Protein AF-A0A9E7KFV6-F1 (afdb_monomer)

InterPro domains:
  IPR004499 Proline-tRNA ligase, class IIa, archaeal-type [PTHR43382] (31-104)
  IPR045864 Class II Aminoacyl-tRNA synthetase/Biotinyl protein ligase (BPL) and lipoyl protein ligase (LPL) [G3DSA:3.30.930.10] (25-104)
  IPR045864 Class II Aminoacyl-tRNA synthetase/Biotinyl protein ligase (BPL) and lipoyl protein ligase (LPL) [SSF55681] (31-103)

pLDDT: mean 71.74, std 23.06, range [24.92, 93.31]

Secondary structure (DSSP, 8-state):
----TTTTSSSS----TTS----SSS---S----EEEEEPPGGGS-TT-SEEEEEEEEPTTS-EEEEEEEEEEETHHHHHTT-EEE-TTS-EEEPPEEEEE---

Solvent-accessible surface area (backbone atoms only — not comparable to full-atom values): 6644 Å² total; per-residue (Å²): 140,76,88,70,88,65,76,57,76,77,77,89,52,80,77,63,82,45,54,65,77,93,81,74,91,86,76,93,67,55,86,82,57,69,58,46,79,46,71,50,52,84,88,70,26,55,92,64,37,80,45,25,37,38,32,36,26,71,43,95,88,72,44,81,39,80,60,31,42,37,29,34,26,42,44,53,57,26,62,76,71,66,42,64,45,69,48,100,83,74,45,82,43,68,45,76,43,68,52,70,53,71,79,135

Sequence (104 aa):
MGDEDRTICEGSQISVAGYGSCSSRRGRKGAAIPVIAGRKSRAGTFAGAIQTYTIEAMMGDRKALQAGTSHNLGQNFSRAFGTQFTDEKAHRQRVWQTSWAVST

Organism: NCBI:txid320322

Radius of gyration: 17.08 Å; Cα contacts (8 Å, |Δi|>4): 165; chains: 1; bounding box: 46×35×50 Å

Foldseek 3Di:
DDPPVPPQPPPQHDPPVAQDDPDDPDDDHHPNFDWDKDWDDPVPAPDQFPTKIFIWTQDPVRDIDGQKMKGFNAQSVCVVVVAWDQDPVRDTDGDGDMDMDGDD

Structure (mmCIF, N/CA/C/O backbone):
data_AF-A0A9E7KFV6-F1
#
_entry.id   AF-A0A9E7KFV6-F1
#
loop_
_atom_site.group_PDB
_atom_site.id
_atom_site.type_symbol
_atom_site.label_atom_id
_atom_site.label_alt_id
_atom_site.label_comp_id
_atom_site.label_asym_id
_atom_site.label_entity_id
_atom_site.label_seq_id
_atom_site.pdbx_PDB_ins_code
_atom_site.Cartn_x
_atom_site.Cartn_y
_atom_site.Cartn_z
_atom_site.occupancy
_atom_site.B_iso_or_equiv
_atom_site.auth_seq_id
_atom_site.auth_comp_id
_atom_site.auth_asym_id
_atom_site.auth_atom_id
_atom_site.pdbx_PDB_model_num
ATOM 1 N N . MET A 1 1 ? 18.231 24.497 -3.642 1.00 32.88 1 MET A N 1
ATOM 2 C CA . MET A 1 1 ? 17.989 23.274 -4.436 1.00 32.88 1 MET A CA 1
ATOM 3 C C . MET A 1 1 ? 17.811 22.127 -3.437 1.00 32.88 1 MET A C 1
ATOM 5 O O . MET A 1 1 ? 18.688 21.300 -3.285 1.00 32.88 1 MET A O 1
ATOM 9 N N . GLY A 1 2 ? 16.869 22.203 -2.502 1.00 24.92 2 GLY A N 1
ATOM 10 C CA . GLY A 1 2 ? 15.425 22.144 -2.723 1.00 24.92 2 GLY A CA 1
ATOM 11 C C . GLY A 1 2 ? 14.981 20.744 -2.292 1.00 24.92 2 GLY A C 1
ATOM 12 O O . GLY A 1 2 ? 14.900 19.859 -3.130 1.00 24.92 2 GLY A O 1
ATOM 13 N N . ASP A 1 3 ? 14.852 20.543 -0.977 1.00 27.97 3 ASP A N 1
ATOM 14 C CA . ASP A 1 3 ? 14.497 19.293 -0.293 1.00 27.97 3 ASP A CA 1
ATOM 15 C C . ASP A 1 3 ? 13.138 18.722 -0.757 1.00 27.97 3 ASP A C 1
ATOM 17 O O . ASP A 1 3 ? 12.120 18.933 -0.104 1.00 27.97 3 ASP A O 1
ATOM 21 N N . GLU A 1 4 ? 13.102 17.978 -1.865 1.00 32.59 4 GLU A N 1
ATOM 22 C CA . GLU A 1 4 ? 11.913 17.202 -2.280 1.00 32.59 4 GLU A CA 1
ATOM 23 C C . GLU A 1 4 ? 12.010 15.708 -1.915 1.00 32.59 4 GLU A C 1
ATOM 25 O O . GLU A 1 4 ? 11.021 14.983 -1.987 1.00 32.59 4 GLU A O 1
ATOM 30 N N . ASP A 1 5 ? 13.169 15.250 -1.429 1.00 34.06 5 ASP A N 1
ATOM 31 C CA . ASP A 1 5 ? 13.414 13.840 -1.072 1.00 34.06 5 ASP A CA 1
ATOM 32 C C . ASP A 1 5 ? 12.971 13.490 0.369 1.00 34.06 5 ASP A C 1
ATOM 34 O O . ASP A 1 5 ? 13.094 12.355 0.827 1.00 34.06 5 ASP A O 1
ATOM 38 N N . ARG A 1 6 ? 12.441 14.472 1.117 1.00 30.75 6 ARG A N 1
ATOM 39 C CA . ARG A 1 6 ? 11.956 14.300 2.502 1.00 30.75 6 ARG A CA 1
ATOM 40 C C . ARG A 1 6 ? 10.449 14.059 2.618 1.00 30.75 6 ARG A C 1
ATOM 42 O O . ARG A 1 6 ? 9.977 13.720 3.700 1.00 30.75 6 ARG A O 1
ATOM 49 N N . THR A 1 7 ? 9.685 14.179 1.535 1.00 30.67 7 THR A N 1
ATOM 50 C CA . THR A 1 7 ? 8.214 14.263 1.615 1.00 30.67 7 THR A CA 1
ATOM 51 C C . THR A 1 7 ? 7.500 12.903 1.649 1.00 30.67 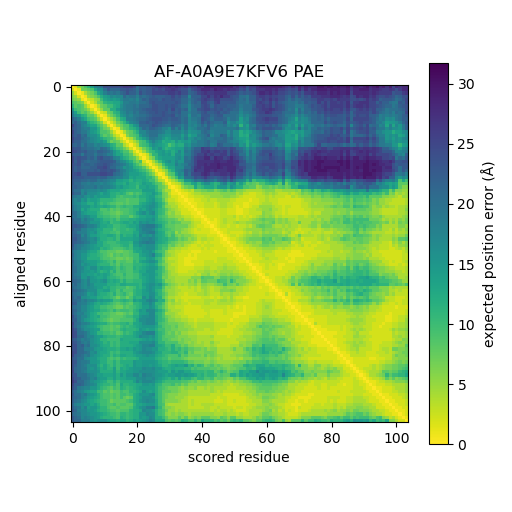7 THR A C 1
ATOM 53 O O . THR A 1 7 ? 6.276 12.854 1.617 1.00 30.67 7 THR A O 1
ATOM 56 N N . ILE A 1 8 ? 8.220 11.779 1.739 1.00 39.44 8 ILE A N 1
ATOM 57 C CA . ILE A 1 8 ? 7.600 10.434 1.760 1.00 39.44 8 ILE A CA 1
ATOM 58 C C . ILE A 1 8 ? 7.558 9.833 3.181 1.00 39.44 8 ILE A C 1
ATOM 60 O O . ILE A 1 8 ? 6.906 8.817 3.406 1.00 39.44 8 ILE A O 1
ATOM 64 N N . CYS A 1 9 ? 8.201 10.467 4.168 1.00 34.03 9 CYS A N 1
ATOM 65 C CA . CYS A 1 9 ? 8.392 9.878 5.501 1.00 34.03 9 CYS A CA 1
ATOM 66 C C . CYS A 1 9 ? 7.382 10.318 6.574 1.00 34.03 9 CYS A C 1
ATOM 68 O O . CYS A 1 9 ? 7.379 9.735 7.658 1.00 34.03 9 CYS A O 1
ATOM 70 N N . GLU A 1 10 ? 6.513 11.299 6.317 1.00 32.78 10 GLU A N 1
ATOM 71 C CA . GLU A 1 10 ? 5.545 11.770 7.316 1.00 32.78 10 GLU A CA 1
ATOM 72 C C . GLU A 1 10 ? 4.113 11.386 6.937 1.00 32.78 10 GLU A C 1
ATOM 74 O O . GLU A 1 10 ? 3.502 11.935 6.025 1.00 32.78 10 GLU A O 1
ATOM 79 N N . GLY A 1 11 ? 3.573 10.418 7.679 1.00 33.38 11 GLY A N 1
ATOM 80 C CA . GLY A 1 11 ? 2.165 10.049 7.632 1.00 33.38 11 GLY A CA 1
ATOM 81 C C . GLY A 1 11 ? 1.855 8.906 6.670 1.00 33.38 11 GLY A C 1
ATOM 82 O O . GLY A 1 11 ? 1.458 9.109 5.527 1.00 33.38 11 GLY A O 1
ATOM 83 N N . SER A 1 12 ? 1.894 7.674 7.190 1.00 41.28 12 SER A N 1
ATOM 84 C CA . SER A 1 12 ? 1.126 6.541 6.645 1.00 41.28 12 SER A CA 1
ATOM 85 C C . SER A 1 12 ? 1.559 5.998 5.263 1.00 41.28 12 SER A C 1
ATOM 87 O O . SER A 1 12 ? 0.860 5.140 4.716 1.00 41.28 12 SER A O 1
ATOM 89 N N . GLN A 1 13 ? 2.681 6.441 4.686 1.00 40.00 13 GLN A N 1
ATOM 90 C CA . GLN A 1 13 ? 3.143 6.036 3.350 1.00 40.00 13 GLN A CA 1
ATOM 91 C C . GLN A 1 13 ? 4.537 5.409 3.392 1.00 40.00 13 GLN A C 1
ATOM 93 O O . GLN A 1 13 ? 5.367 5.730 4.231 1.00 40.00 13 GLN A O 1
ATOM 98 N N . ILE A 1 14 ? 4.728 4.401 2.544 1.00 47.78 14 ILE A N 1
ATOM 99 C CA . ILE A 1 14 ? 5.819 3.430 2.611 1.00 47.78 14 ILE A CA 1
ATOM 100 C C . ILE A 1 14 ? 7.196 4.069 2.357 1.00 47.78 14 ILE A C 1
ATOM 102 O O . ILE A 1 14 ? 7.426 4.635 1.290 1.00 47.78 14 ILE A O 1
ATOM 106 N N . SER A 1 15 ? 8.155 3.762 3.236 1.00 41.94 15 SER A N 1
ATOM 107 C CA . SER A 1 15 ? 9.568 3.582 2.878 1.00 41.94 15 SER A CA 1
ATOM 108 C C . SER A 1 15 ? 9.745 2.197 2.244 1.00 41.94 15 SER A C 1
ATOM 110 O O . SER A 1 15 ? 9.732 1.193 2.961 1.00 41.94 15 SER A O 1
ATOM 112 N N . VAL A 1 16 ? 9.875 2.088 0.911 1.00 45.31 16 VAL A N 1
ATOM 113 C CA . VAL A 1 16 ? 10.120 0.786 0.256 1.00 45.31 16 VAL A CA 1
ATOM 114 C C . VAL A 1 16 ? 11.597 0.477 0.479 1.00 45.31 16 VAL A C 1
ATOM 116 O O . VAL A 1 16 ? 12.438 0.705 -0.387 1.00 45.31 16 VAL A O 1
ATOM 119 N N . ALA A 1 17 ? 11.931 -0.009 1.672 1.00 40.12 17 ALA A N 1
ATOM 120 C CA . ALA A 1 17 ? 13.302 -0.206 2.146 1.00 40.12 17 ALA A CA 1
ATOM 121 C C . ALA A 1 17 ? 14.105 -1.294 1.386 1.00 40.12 17 ALA A C 1
ATOM 123 O O . ALA A 1 17 ? 15.154 -1.721 1.858 1.00 40.12 17 ALA A O 1
ATOM 124 N N . GLY A 1 18 ? 13.635 -1.749 0.217 1.00 42.62 18 GLY A N 1
ATOM 125 C CA . GLY A 1 18 ? 14.311 -2.728 -0.644 1.00 42.62 18 GLY A CA 1
ATOM 126 C C . GLY A 1 18 ? 14.527 -2.295 -2.101 1.00 42.62 18 GLY A C 1
ATOM 127 O O . GLY A 1 18 ? 15.202 -3.010 -2.835 1.00 42.62 18 GLY A O 1
ATOM 128 N N . TYR A 1 19 ? 13.998 -1.143 -2.527 1.00 43.25 19 TYR A N 1
ATOM 129 C CA . TYR A 1 19 ? 14.172 -0.604 -3.891 1.00 43.25 19 TYR A CA 1
ATOM 130 C C . TYR A 1 19 ? 14.728 0.832 -3.869 1.00 43.25 19 TYR A C 1
ATOM 132 O O . TYR A 1 19 ? 14.516 1.615 -4.789 1.00 43.25 19 TYR A O 1
ATOM 140 N N . GLY A 1 20 ? 15.419 1.199 -2.786 1.00 37.41 20 GLY A N 1
ATOM 141 C CA . GLY A 1 20 ? 16.003 2.525 -2.610 1.00 37.41 20 GLY A CA 1
ATOM 142 C C . GLY A 1 20 ? 17.163 2.786 -3.574 1.00 37.41 20 GLY A C 1
ATOM 143 O O . GLY A 1 20 ? 18.116 2.012 -3.633 1.00 37.41 20 GLY A O 1
ATOM 144 N N . SER A 1 21 ? 17.037 3.896 -4.303 1.00 37.34 21 SER A N 1
ATOM 145 C CA . SER A 1 21 ? 18.036 4.606 -5.109 1.00 37.34 21 SER A CA 1
ATOM 146 C C . SER A 1 21 ? 19.500 4.265 -4.791 1.00 37.34 21 SER A C 1
ATOM 148 O O . SER A 1 21 ? 20.019 4.529 -3.705 1.00 37.34 21 SER A O 1
ATOM 150 N N . CYS A 1 22 ? 20.200 3.708 -5.780 1.00 32.75 22 CYS A N 1
ATOM 151 C CA . CYS A 1 22 ? 21.646 3.548 -5.741 1.00 32.75 22 CYS A CA 1
ATOM 152 C C . CYS A 1 22 ? 22.321 4.909 -5.992 1.00 32.75 22 CYS A C 1
ATOM 154 O O . CYS A 1 22 ? 22.580 5.261 -7.141 1.00 32.75 22 CYS A O 1
ATOM 156 N N . SER A 1 23 ? 22.651 5.661 -4.933 1.00 36.03 23 SER A N 1
ATOM 157 C CA . SER A 1 23 ? 23.546 6.828 -5.060 1.00 36.03 23 SER A CA 1
ATOM 158 C C . SER A 1 23 ? 24.582 7.031 -3.941 1.00 36.03 23 SER A C 1
ATOM 160 O O . SER A 1 23 ? 25.264 8.057 -3.945 1.00 36.03 23 SER A O 1
ATOM 162 N N . SER A 1 24 ? 24.796 6.093 -3.009 1.00 27.16 24 SER A N 1
ATOM 163 C CA . SER A 1 24 ? 25.875 6.242 -2.015 1.00 27.16 24 SER A CA 1
ATOM 164 C C . SER A 1 24 ? 26.659 4.949 -1.761 1.00 27.16 24 SER A C 1
ATOM 166 O O . SER A 1 24 ? 26.128 3.851 -1.604 1.00 27.16 24 SER A O 1
ATOM 168 N N . ARG A 1 25 ? 27.991 5.089 -1.813 1.00 35.53 25 ARG A N 1
ATOM 169 C CA . ARG A 1 25 ? 28.988 4.021 -1.671 1.00 35.53 25 ARG A CA 1
ATOM 170 C C . ARG A 1 25 ? 28.869 3.371 -0.286 1.00 35.53 25 ARG A C 1
ATOM 172 O O . ARG A 1 25 ? 29.013 4.063 0.711 1.00 35.53 25 ARG A O 1
ATOM 179 N N . ARG A 1 26 ? 28.774 2.034 -0.271 1.00 33.06 26 ARG A N 1
ATOM 180 C CA . ARG A 1 26 ? 28.775 1.103 0.885 1.00 33.06 26 ARG A CA 1
ATOM 181 C C . ARG A 1 26 ? 27.463 1.005 1.679 1.00 33.06 26 ARG A C 1
ATOM 183 O O . ARG A 1 26 ? 27.218 1.750 2.615 1.00 33.06 26 ARG A O 1
ATOM 190 N N . GLY A 1 27 ? 26.719 -0.059 1.369 1.00 30.27 27 GLY A N 1
ATOM 191 C CA . GLY A 1 27 ? 25.631 -0.610 2.180 1.00 30.27 27 GLY A CA 1
ATOM 192 C C . GLY A 1 27 ? 24.623 -1.347 1.299 1.00 30.27 27 GLY A C 1
ATOM 193 O O . GLY A 1 27 ? 23.695 -0.734 0.794 1.00 30.27 27 GLY A O 1
ATOM 194 N N . ARG A 1 28 ? 24.824 -2.648 1.033 1.00 39.84 28 ARG A N 1
ATOM 195 C CA . ARG A 1 28 ? 23.875 -3.460 0.234 1.00 39.84 28 ARG A CA 1
ATOM 196 C C . ARG A 1 28 ? 22.478 -3.388 0.862 1.00 39.84 28 ARG A C 1
ATOM 198 O O . ARG A 1 28 ? 22.408 -3.562 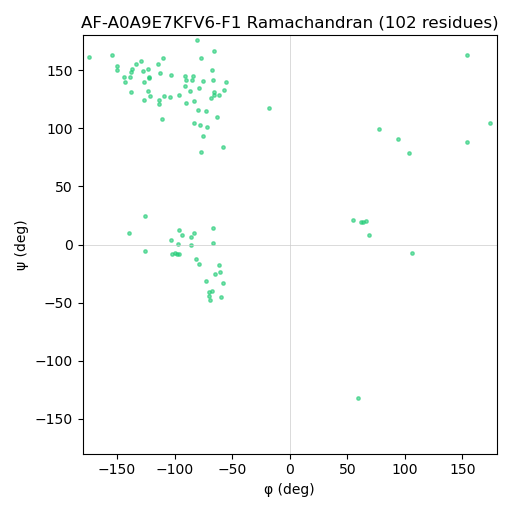2.077 1.00 39.84 28 ARG A O 1
ATOM 205 N N . LYS A 1 29 ? 21.418 -3.293 0.039 1.00 40.16 29 LYS A N 1
ATOM 206 C CA . LYS A 1 29 ? 20.204 -4.150 0.091 1.00 40.16 29 LYS A CA 1
ATOM 207 C C . LYS A 1 29 ? 19.121 -3.679 -0.900 1.00 40.16 29 LYS A C 1
ATOM 209 O O . LYS A 1 29 ? 18.441 -2.694 -0.656 1.00 40.16 29 LYS A O 1
ATOM 214 N N . GLY A 1 30 ? 18.973 -4.414 -2.005 1.00 56.16 30 GLY A N 1
ATOM 215 C CA . GLY A 1 30 ? 17.922 -4.230 -3.013 1.00 56.16 30 GLY A CA 1
ATOM 216 C C . GLY A 1 30 ? 18.339 -4.723 -4.401 1.00 56.16 30 GLY A C 1
ATOM 217 O O . GLY A 1 30 ? 19.532 -4.895 -4.646 1.00 56.16 30 GLY A O 1
ATOM 218 N N . ALA A 1 31 ? 17.382 -4.936 -5.313 1.00 59.59 31 ALA A N 1
ATOM 219 C CA . ALA A 1 31 ? 17.623 -5.449 -6.674 1.00 59.59 31 ALA A CA 1
ATOM 220 C C . ALA A 1 31 ? 18.408 -4.485 -7.598 1.00 59.59 31 ALA A C 1
ATOM 222 O O . ALA A 1 31 ? 18.648 -4.807 -8.756 1.00 59.59 31 ALA A O 1
ATOM 223 N N . ALA A 1 32 ? 18.811 -3.307 -7.099 1.00 69.75 32 ALA A N 1
ATOM 224 C CA . ALA A 1 32 ? 19.489 -2.244 -7.852 1.00 69.75 32 ALA A CA 1
ATOM 225 C C . ALA A 1 32 ? 18.728 -1.768 -9.109 1.00 69.75 32 ALA A C 1
ATOM 227 O O . ALA A 1 32 ? 19.313 -1.169 -10.008 1.00 69.75 32 ALA A O 1
ATOM 228 N N . ILE A 1 33 ? 17.414 -2.008 -9.154 1.00 72.62 33 ILE A N 1
ATOM 229 C CA . ILE A 1 33 ? 16.528 -1.550 -10.222 1.00 72.62 33 ILE A CA 1
ATOM 230 C C . ILE A 1 33 ? 16.122 -0.102 -9.910 1.00 72.62 33 ILE A C 1
ATOM 232 O O . ILE A 1 33 ? 15.588 0.137 -8.823 1.00 72.62 33 ILE A O 1
ATOM 236 N N . PRO A 1 34 ? 16.358 0.868 -10.816 1.00 75.88 34 PRO A N 1
ATOM 237 C CA . PRO A 1 34 ? 15.874 2.228 -10.630 1.00 75.88 34 PRO A CA 1
ATOM 238 C C . PRO A 1 34 ? 14.343 2.238 -10.671 1.00 75.88 34 PRO A C 1
ATOM 240 O O . PRO A 1 34 ? 13.730 1.714 -11.603 1.00 75.88 34 PRO A O 1
ATOM 243 N N . VAL A 1 35 ? 13.733 2.846 -9.657 1.00 81.38 35 VAL A N 1
ATOM 244 C CA . VAL A 1 35 ? 12.280 2.994 -9.542 1.00 81.38 35 VAL A CA 1
ATOM 245 C C . VAL A 1 35 ? 11.903 4.463 -9.415 1.00 81.38 35 VAL A C 1
ATOM 247 O O . VAL A 1 35 ? 12.662 5.267 -8.877 1.00 81.38 35 VAL A O 1
ATOM 250 N N . ILE A 1 36 ? 10.711 4.804 -9.892 1.00 83.19 36 ILE A N 1
ATOM 251 C CA . ILE A 1 36 ? 10.109 6.129 -9.771 1.00 83.19 36 ILE A CA 1
ATOM 252 C C . ILE A 1 36 ? 8.881 6.001 -8.872 1.00 83.19 36 ILE A C 1
ATOM 254 O O . ILE A 1 36 ? 7.961 5.237 -9.169 1.00 83.19 36 ILE A O 1
ATOM 258 N N . ALA A 1 37 ? 8.865 6.741 -7.765 1.00 83.06 37 ALA A N 1
ATOM 259 C CA . ALA A 1 37 ? 7.698 6.826 -6.897 1.00 83.06 37 ALA A CA 1
ATOM 260 C C . ALA A 1 37 ? 6.618 7.712 -7.534 1.00 83.06 37 ALA A C 1
ATOM 262 O O . ALA A 1 37 ? 6.912 8.751 -8.124 1.00 83.06 37 ALA A O 1
ATOM 263 N N . GLY A 1 38 ? 5.353 7.320 -7.395 1.00 83.06 38 GLY A N 1
ATOM 264 C CA . GLY A 1 38 ? 4.230 8.066 -7.948 1.00 83.06 38 GLY A CA 1
ATOM 265 C C . GLY A 1 38 ? 2.924 7.835 -7.199 1.00 83.06 38 GLY A C 1
ATOM 266 O O . GLY A 1 38 ? 2.752 6.867 -6.457 1.00 83.06 38 GLY A O 1
ATOM 267 N N . ARG A 1 39 ? 1.963 8.735 -7.419 1.00 87.38 39 ARG A N 1
ATOM 268 C CA . ARG A 1 39 ? 0.583 8.596 -6.938 1.00 87.38 39 ARG A CA 1
ATOM 269 C C . ARG A 1 39 ? -0.307 8.192 -8.105 1.00 87.38 39 ARG A C 1
ATOM 271 O O . ARG A 1 39 ? -0.319 8.871 -9.131 1.00 87.38 39 ARG A O 1
ATOM 278 N N . LYS A 1 40 ? -1.069 7.107 -7.954 1.00 87.06 40 LYS A N 1
ATOM 279 C CA . LYS A 1 40 ? -2.016 6.681 -8.992 1.00 87.06 40 LYS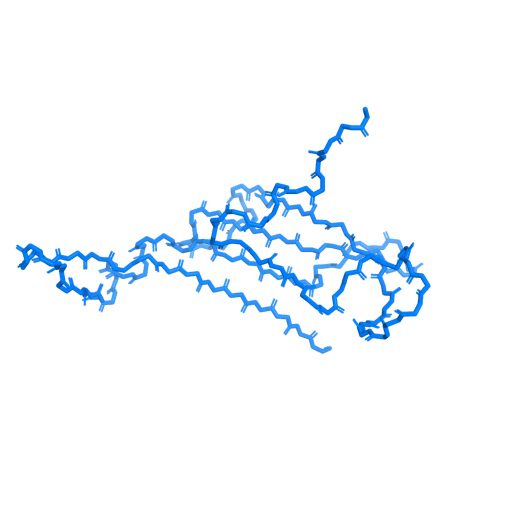 A CA 1
ATOM 280 C C . LYS A 1 40 ? -3.159 7.695 -9.110 1.00 87.06 40 LYS A C 1
ATOM 282 O O . LYS A 1 40 ? -3.548 8.347 -8.139 1.00 87.06 40 LYS A O 1
ATOM 287 N N . SER A 1 41 ? -3.714 7.817 -10.314 1.00 89.62 41 SER A N 1
ATOM 288 C CA . SER A 1 41 ? -4.952 8.565 -10.536 1.00 89.62 41 SER A CA 1
ATOM 289 C C . SER A 1 41 ? -6.124 7.873 -9.831 1.00 89.62 41 SER A C 1
ATOM 291 O O . SER A 1 41 ? -6.036 6.704 -9.445 1.00 89.62 41 SER A O 1
ATOM 293 N N . ARG A 1 42 ? -7.258 8.566 -9.694 1.00 84.81 42 ARG A N 1
ATOM 294 C CA . ARG A 1 42 ? -8.453 8.000 -9.048 1.00 84.81 42 ARG A CA 1
ATOM 295 C C . ARG A 1 42 ? -8.947 6.715 -9.728 1.00 84.81 42 ARG A C 1
ATOM 297 O O . ARG A 1 42 ? -9.422 5.827 -9.035 1.00 84.81 42 ARG A O 1
ATOM 304 N N . ALA A 1 43 ? -8.794 6.597 -11.048 1.00 86.75 43 ALA A N 1
ATOM 305 C CA . ALA A 1 43 ? -9.159 5.389 -11.792 1.00 86.75 43 ALA A CA 1
ATOM 306 C C . ALA A 1 43 ? -8.188 4.216 -11.558 1.00 86.75 43 ALA A C 1
ATOM 308 O O . ALA A 1 43 ? -8.607 3.067 -11.586 1.00 86.75 43 ALA A O 1
ATOM 309 N N . GLY A 1 44 ? -6.903 4.497 -11.306 1.00 80.69 44 GLY A N 1
ATOM 310 C CA . GLY A 1 44 ? -5.883 3.484 -10.997 1.00 80.69 44 GLY A CA 1
ATOM 311 C C . GLY A 1 44 ? -5.674 3.240 -9.499 1.00 80.69 44 GLY A C 1
ATOM 312 O O . GLY A 1 44 ? -4.710 2.585 -9.112 1.00 80.69 44 GLY A O 1
ATOM 313 N N . THR A 1 45 ? -6.523 3.821 -8.651 1.00 87.94 45 THR A N 1
ATOM 314 C CA . THR A 1 45 ? -6.501 3.631 -7.198 1.00 87.94 45 THR A CA 1
ATOM 315 C C . THR A 1 45 ? -7.283 2.373 -6.842 1.00 87.94 45 THR A C 1
ATOM 317 O O . THR A 1 45 ? -8.325 2.100 -7.434 1.00 87.94 45 THR A O 1
ATOM 320 N N . PHE A 1 46 ? -6.794 1.609 -5.864 1.00 87.50 46 PHE A N 1
ATOM 321 C CA . PHE A 1 46 ? -7.489 0.416 -5.382 1.00 87.50 46 PHE A CA 1
ATOM 322 C C . PHE A 1 46 ? -8.905 0.756 -4.901 1.00 87.50 46 PHE A C 1
ATOM 324 O O . PHE A 1 46 ? -9.102 1.716 -4.151 1.00 87.50 46 PHE A O 1
ATOM 331 N N . ALA A 1 47 ? -9.891 -0.035 -5.325 1.00 82.81 47 ALA A N 1
ATOM 332 C CA . ALA A 1 47 ? -11.287 0.186 -4.980 1.00 82.81 47 ALA A CA 1
ATOM 333 C C . ALA A 1 47 ? -11.483 0.052 -3.460 1.00 82.81 47 ALA A C 1
ATOM 335 O O . ALA A 1 47 ? -11.365 -1.031 -2.894 1.00 82.81 47 ALA A O 1
ATOM 336 N N . GLY A 1 48 ? -11.753 1.176 -2.793 1.00 83.12 48 GLY A N 1
ATOM 337 C CA . GLY A 1 48 ? -11.873 1.256 -1.334 1.00 83.12 48 GLY A CA 1
ATOM 338 C C . GLY A 1 48 ? -10.691 1.934 -0.636 1.00 83.12 48 GLY A C 1
ATOM 339 O O . GLY A 1 48 ? -10.794 2.232 0.552 1.00 83.12 48 GLY A O 1
ATOM 340 N N . ALA A 1 49 ? -9.610 2.252 -1.350 1.00 84.81 49 ALA A N 1
ATOM 341 C CA . ALA A 1 49 ? -8.553 3.126 -0.849 1.00 84.81 49 ALA A CA 1
ATOM 342 C C . ALA A 1 49 ? -8.901 4.607 -1.069 1.00 84.81 49 ALA A C 1
ATOM 344 O O . ALA A 1 49 ? -9.485 4.976 -2.086 1.00 84.81 49 ALA A O 1
ATOM 345 N N . ILE A 1 50 ? -8.504 5.471 -0.130 1.00 87.19 50 ILE A N 1
ATOM 346 C CA . ILE A 1 50 ? -8.546 6.930 -0.305 1.00 87.19 50 ILE A CA 1
ATOM 347 C C . ILE A 1 50 ? -7.479 7.345 -1.323 1.00 87.19 50 ILE A C 1
ATOM 3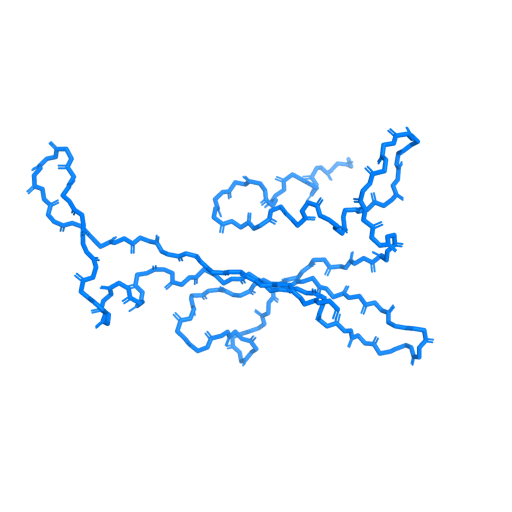49 O O . ILE A 1 50 ? -7.738 8.151 -2.215 1.00 87.19 50 ILE A O 1
ATOM 353 N N . GLN A 1 51 ? -6.275 6.785 -1.190 1.00 87.25 51 GLN A N 1
ATOM 354 C CA . GLN A 1 51 ? -5.137 7.065 -2.061 1.00 87.25 51 GLN A CA 1
ATOM 355 C C . GLN A 1 51 ? -4.309 5.802 -2.274 1.00 87.25 51 GLN A C 1
ATOM 357 O O . GLN A 1 51 ? -4.151 4.985 -1.367 1.00 87.25 51 GLN A O 1
ATOM 362 N N . THR A 1 52 ? -3.766 5.653 -3.482 1.00 86.00 52 THR A N 1
ATOM 363 C CA . THR A 1 52 ? -2.824 4.587 -3.832 1.00 86.00 52 THR A CA 1
ATOM 364 C C . THR A 1 52 ? -1.530 5.191 -4.357 1.00 86.00 52 THR A C 1
ATOM 366 O O . THR A 1 52 ? -1.540 6.057 -5.236 1.00 86.00 52 THR A O 1
ATOM 369 N N . TYR A 1 53 ? -0.424 4.697 -3.825 1.00 86.38 53 TYR A N 1
ATOM 370 C CA . TYR A 1 53 ? 0.934 5.044 -4.205 1.00 86.38 53 TYR A CA 1
ATOM 371 C C . TYR A 1 53 ? 1.587 3.837 -4.849 1.00 86.38 53 TYR A C 1
ATOM 373 O O . TYR A 1 53 ? 1.283 2.694 -4.518 1.00 86.38 53 TYR A O 1
ATOM 381 N N . THR A 1 54 ? 2.471 4.105 -5.791 1.00 86.25 54 THR A N 1
ATOM 382 C CA . THR A 1 54 ? 3.120 3.091 -6.607 1.00 86.25 54 THR A CA 1
ATOM 383 C C . THR A 1 54 ? 4.597 3.410 -6.740 1.00 86.25 54 THR A C 1
ATOM 385 O O . THR A 1 54 ? 4.990 4.578 -6.704 1.00 86.25 54 THR A O 1
ATOM 388 N N . ILE A 1 55 ? 5.401 2.370 -6.906 1.00 85.19 55 ILE A N 1
ATOM 389 C CA . ILE A 1 55 ? 6.759 2.492 -7.424 1.00 85.19 55 ILE A CA 1
ATOM 390 C C . ILE A 1 55 ? 6.798 1.805 -8.787 1.00 85.19 55 ILE A C 1
ATOM 392 O O . ILE A 1 55 ? 6.407 0.647 -8.925 1.00 85.19 55 ILE A O 1
ATOM 396 N N . GLU A 1 56 ? 7.229 2.536 -9.806 1.00 84.31 56 GLU A N 1
ATOM 397 C CA . GLU A 1 56 ? 7.284 2.056 -11.185 1.00 84.31 56 GLU A CA 1
ATOM 398 C C . GLU A 1 56 ? 8.746 1.854 -11.586 1.00 84.31 56 GLU A C 1
ATOM 400 O O . GLU A 1 56 ? 9.568 2.757 -11.434 1.00 84.31 56 GLU A O 1
ATOM 405 N N . ALA A 1 57 ? 9.074 0.676 -12.102 1.00 85.56 57 ALA A N 1
ATOM 406 C CA . ALA A 1 57 ? 10.366 0.370 -12.699 1.00 85.56 57 ALA A CA 1
ATOM 407 C C . ALA A 1 57 ? 10.244 0.378 -14.226 1.00 85.56 57 ALA A C 1
ATOM 409 O O . ALA A 1 57 ? 9.230 -0.049 -14.777 1.00 85.56 57 ALA A O 1
ATOM 410 N N . MET A 1 58 ? 11.294 0.807 -14.922 1.00 86.00 58 MET A N 1
ATOM 411 C CA . MET A 1 58 ? 11.385 0.626 -16.371 1.00 86.00 58 MET A CA 1
ATOM 412 C C . MET A 1 58 ? 12.065 -0.705 -16.677 1.00 86.00 58 MET A C 1
ATOM 414 O O . MET A 1 58 ? 13.203 -0.937 -16.269 1.00 86.00 58 MET A O 1
ATOM 418 N N . MET A 1 59 ? 11.375 -1.573 -17.411 1.00 85.19 59 MET A N 1
ATOM 419 C CA . MET A 1 59 ? 11.945 -2.818 -17.919 1.00 85.19 59 MET A CA 1
ATOM 420 C C . MET A 1 59 ? 12.837 -2.549 -19.141 1.00 85.19 59 MET A C 1
ATOM 422 O O . MET A 1 59 ? 12.727 -1.514 -19.803 1.00 85.19 59 MET A O 1
ATOM 426 N N . GLY A 1 60 ? 13.724 -3.496 -19.470 1.00 83.31 60 GLY A N 1
ATOM 427 C CA . GLY A 1 60 ? 14.639 -3.375 -20.615 1.00 83.31 60 GLY A CA 1
ATOM 428 C C . GLY A 1 60 ? 13.930 -3.230 -21.969 1.00 83.31 60 GLY A C 1
ATOM 429 O O . GLY A 1 60 ? 14.481 -2.640 -22.894 1.00 83.31 60 GLY A O 1
ATOM 430 N N . ASP A 1 61 ? 12.680 -3.690 -22.067 1.00 90.69 61 ASP A N 1
ATOM 431 C CA . ASP A 1 61 ? 11.813 -3.532 -23.240 1.00 90.69 61 ASP A CA 1
ATOM 432 C C . ASP A 1 61 ? 11.090 -2.169 -23.296 1.00 90.69 61 ASP A C 1
ATOM 434 O O . ASP A 1 61 ? 10.209 -1.965 -24.131 1.00 90.69 61 ASP A O 1
ATOM 438 N N . ARG A 1 62 ? 11.474 -1.223 -22.426 1.00 85.38 62 ARG A N 1
ATOM 439 C CA . ARG A 1 62 ? 10.901 0.126 -22.280 1.00 85.38 62 ARG A CA 1
ATOM 440 C C . ARG A 1 62 ? 9.437 0.155 -21.837 1.00 85.38 62 ARG A C 1
ATOM 442 O O . ARG A 1 62 ? 8.781 1.184 -21.996 1.00 85.38 62 ARG A O 1
ATOM 449 N N . LYS A 1 63 ? 8.918 -0.921 -21.249 1.00 87.81 63 LYS A N 1
ATOM 450 C CA . LYS A 1 63 ? 7.616 -0.890 -20.577 1.00 87.81 63 LYS A CA 1
ATOM 451 C C . LYS A 1 63 ? 7.777 -0.542 -19.100 1.00 87.81 63 LYS A C 1
ATOM 453 O O . LYS A 1 63 ? 8.747 -0.946 -18.458 1.00 87.81 63 LYS A O 1
ATOM 458 N N . ALA A 1 64 ? 6.808 0.195 -18.567 1.00 86.56 64 ALA A N 1
ATOM 459 C CA . ALA A 1 64 ? 6.710 0.448 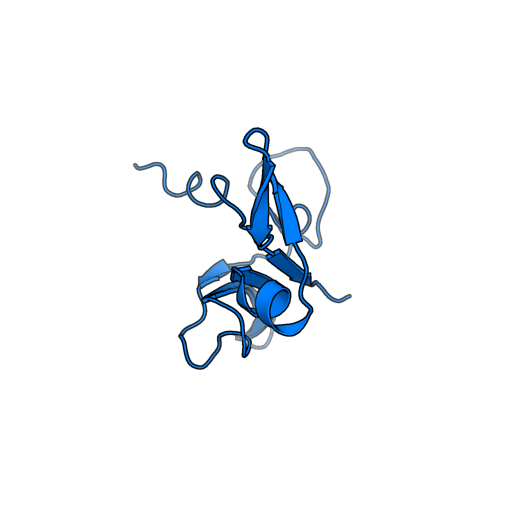-17.137 1.00 86.56 64 ALA A CA 1
ATOM 460 C C . ALA A 1 64 ? 6.104 -0.775 -16.431 1.00 86.56 64 ALA A C 1
ATOM 462 O O . ALA A 1 64 ? 5.115 -1.342 -16.902 1.00 86.56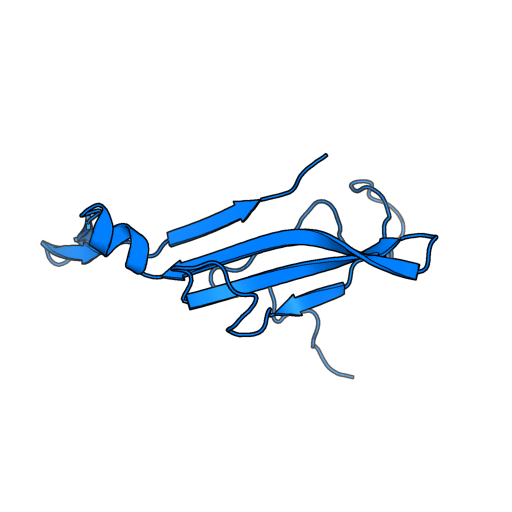 64 ALA A O 1
ATOM 463 N N . LEU A 1 65 ? 6.701 -1.167 -15.310 1.00 86.44 65 LEU A N 1
ATOM 464 C CA . LEU A 1 65 ? 6.241 -2.234 -14.433 1.00 86.44 65 LEU A CA 1
ATOM 465 C C . LEU A 1 65 ? 5.992 -1.667 -13.038 1.00 86.44 65 LEU A C 1
ATOM 467 O O . LEU A 1 65 ? 6.894 -1.089 -12.428 1.00 86.44 65 LEU A O 1
ATOM 471 N N . GLN A 1 66 ? 4.804 -1.922 -12.499 1.00 87.19 66 GLN A N 1
ATOM 472 C CA . GLN A 1 66 ? 4.500 -1.605 -11.112 1.00 87.19 66 GLN A CA 1
ATOM 473 C C . GLN A 1 66 ? 5.242 -2.584 -10.196 1.00 87.19 66 GLN A C 1
ATOM 475 O O . GLN A 1 66 ? 4.822 -3.724 -10.016 1.00 87.19 66 GLN A O 1
ATOM 480 N N . ALA A 1 67 ? 6.352 -2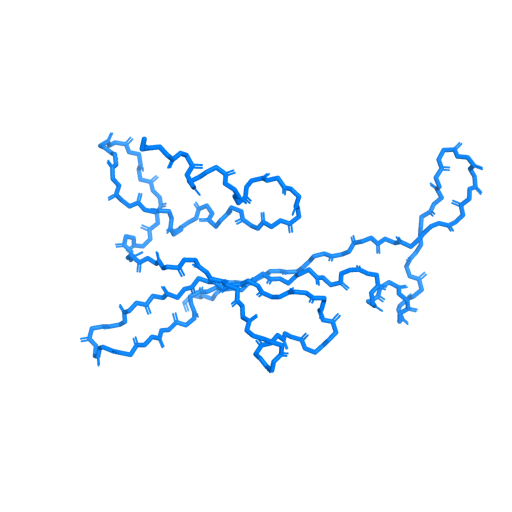.128 -9.619 1.00 85.06 67 ALA A N 1
ATOM 481 C CA . ALA A 1 67 ? 7.215 -2.925 -8.750 1.00 85.06 67 ALA A CA 1
ATOM 482 C C . ALA A 1 67 ? 6.655 -3.063 -7.323 1.00 85.06 67 ALA A C 1
ATOM 484 O O . ALA A 1 67 ? 7.078 -3.926 -6.559 1.00 85.06 67 ALA A O 1
ATOM 485 N N . GLY A 1 68 ? 5.701 -2.213 -6.944 1.00 85.25 68 GLY A N 1
ATOM 486 C CA . GLY A 1 68 ? 5.101 -2.230 -5.618 1.00 85.25 68 GLY A CA 1
ATOM 487 C C . GLY A 1 68 ? 3.948 -1.247 -5.487 1.00 85.25 68 GLY A C 1
ATOM 488 O O . GLY A 1 68 ? 3.799 -0.311 -6.276 1.00 85.25 68 GLY A O 1
ATOM 489 N N . THR A 1 69 ? 3.115 -1.474 -4.475 1.00 87.81 69 THR A N 1
ATOM 490 C CA . THR A 1 69 ? 1.934 -0.653 -4.206 1.00 87.81 69 THR A CA 1
ATOM 491 C C . THR A 1 69 ? 1.759 -0.387 -2.718 1.00 87.81 69 THR A C 1
ATOM 493 O O . THR A 1 69 ? 2.015 -1.250 -1.877 1.00 87.81 69 THR A O 1
ATOM 496 N N . SER A 1 70 ? 1.284 0.812 -2.401 1.00 87.00 70 SER A N 1
ATOM 497 C CA . SER A 1 70 ? 0.815 1.207 -1.079 1.00 87.00 70 SER A CA 1
ATOM 498 C C . SER A 1 70 ? -0.582 1.777 -1.186 1.00 87.00 70 SER A C 1
ATOM 500 O O . SER A 1 70 ? -0.863 2.581 -2.073 1.00 87.00 70 SER A O 1
ATOM 502 N N . HIS A 1 71 ? -1.441 1.442 -0.240 1.00 88.12 71 HIS A N 1
ATOM 503 C CA . HIS A 1 71 ? -2.800 1.940 -0.182 1.00 88.12 71 HIS A CA 1
ATOM 504 C C . HIS A 1 71 ? -3.058 2.554 1.185 1.00 88.12 71 HIS A C 1
ATOM 506 O O . HIS A 1 71 ? -2.936 1.889 2.215 1.00 88.12 71 HIS A O 1
ATOM 512 N N . ASN A 1 72 ? -3.479 3.816 1.186 1.00 88.19 72 ASN A N 1
ATOM 513 C CA . ASN A 1 72 ? -4.158 4.396 2.330 1.00 88.19 72 ASN A CA 1
ATOM 514 C C . ASN A 1 72 ? -5.635 4.008 2.230 1.00 88.19 72 ASN A C 1
ATOM 516 O O . ASN A 1 72 ? -6.373 4.548 1.401 1.00 88.19 72 ASN A O 1
ATOM 520 N N . LEU A 1 73 ? -6.053 3.047 3.050 1.00 88.06 73 LEU A N 1
ATOM 521 C CA . LEU A 1 73 ? -7.422 2.528 3.081 1.00 88.06 73 LEU A CA 1
ATOM 522 C C . LEU A 1 73 ? -8.364 3.430 3.889 1.00 88.06 73 LEU A C 1
ATOM 524 O O . LEU A 1 73 ? -9.588 3.282 3.834 1.00 88.06 73 LEU A O 1
ATOM 528 N N . GLY A 1 74 ? -7.799 4.380 4.636 1.00 89.06 74 GLY A N 1
ATOM 529 C CA . GLY A 1 74 ? -8.548 5.250 5.517 1.00 89.06 74 GLY A CA 1
ATOM 530 C C . GLY A 1 74 ? -9.305 4.451 6.564 1.00 89.06 74 GLY A C 1
ATOM 531 O O . GLY A 1 74 ? -8.774 3.526 7.175 1.00 89.06 74 GLY A O 1
ATOM 532 N N . GLN A 1 75 ? -10.580 4.786 6.723 1.00 89.56 75 GLN A N 1
ATOM 533 C CA . GLN A 1 75 ? -11.499 4.040 7.577 1.00 89.56 75 GLN A CA 1
ATOM 534 C C . GLN A 1 75 ? -12.456 3.144 6.782 1.00 89.56 75 GLN A C 1
ATOM 536 O O . GLN A 1 75 ? -13.346 2.554 7.379 1.00 89.56 75 GLN A O 1
ATOM 541 N N . ASN A 1 76 ? -12.343 3.051 5.452 1.00 88.31 76 ASN A N 1
ATOM 542 C CA . ASN A 1 76 ? -13.353 2.377 4.620 1.00 88.31 76 ASN A CA 1
ATOM 543 C C . ASN A 1 76 ? -13.519 0.902 5.007 1.00 88.31 76 ASN A C 1
ATOM 545 O O . ASN A 1 76 ? -14.636 0.432 5.226 1.00 88.31 76 ASN A O 1
ATOM 549 N N . PHE A 1 77 ? -12.397 0.210 5.191 1.00 88.50 77 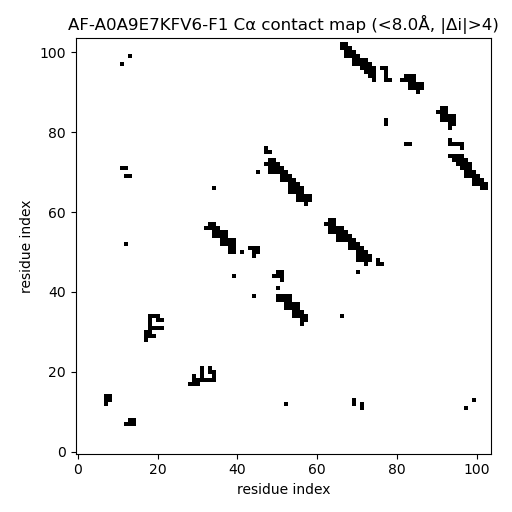PHE A N 1
ATOM 550 C CA . PHE A 1 77 ? -12.374 -1.180 5.632 1.00 88.50 77 PHE A CA 1
ATOM 551 C C . PHE A 1 77 ? -12.804 -1.319 7.097 1.00 88.50 77 PHE A C 1
ATOM 553 O O . PHE A 1 77 ? -13.633 -2.169 7.408 1.00 88.50 77 PHE A O 1
ATOM 560 N N . SER A 1 78 ? -12.382 -0.422 7.989 1.00 88.31 78 SER A N 1
ATOM 561 C CA . SER A 1 78 ? -12.846 -0.444 9.381 1.00 88.31 78 SER A CA 1
ATOM 562 C C . SER A 1 78 ? -14.346 -0.155 9.527 1.00 88.31 78 SER A C 1
ATOM 564 O O . SER A 1 78 ? -14.972 -0.643 10.467 1.00 88.31 78 SER A O 1
ATOM 566 N N . ARG A 1 79 ? -14.972 0.560 8.575 1.00 88.62 79 ARG A N 1
ATOM 567 C CA . ARG A 1 79 ? -16.441 0.677 8.487 1.00 88.62 79 ARG A CA 1
ATOM 568 C C . ARG A 1 79 ? -17.088 -0.643 8.089 1.00 88.62 79 ARG A C 1
ATOM 570 O O . ARG A 1 79 ? -18.068 -1.022 8.719 1.00 88.62 79 ARG A O 1
ATOM 577 N N . ALA A 1 80 ? -16.559 -1.295 7.057 1.00 89.56 80 ALA A N 1
ATOM 578 C CA . ALA A 1 80 ? -17.118 -2.527 6.512 1.00 89.56 80 ALA A CA 1
ATOM 579 C C . ALA A 1 80 ? -16.991 -3.708 7.489 1.00 89.56 80 ALA A C 1
ATOM 581 O O . ALA A 1 80 ? -17.932 -4.477 7.644 1.00 89.56 80 ALA A O 1
ATOM 582 N N . PHE A 1 81 ? -15.856 -3.813 8.185 1.00 90.25 81 PHE A N 1
ATOM 583 C CA . PHE A 1 81 ? -15.547 -4.908 9.111 1.00 90.25 81 PHE A CA 1
ATOM 584 C C . PHE A 1 81 ? -15.828 -4.578 10.586 1.00 90.25 81 PHE A C 1
ATOM 586 O O . PHE A 1 81 ? -15.578 -5.402 11.461 1.00 90.25 81 PHE A O 1
ATOM 593 N N . GLY A 1 82 ? -16.328 -3.376 10.891 1.00 89.38 82 GLY A N 1
ATOM 594 C CA . GLY A 1 82 ? -16.669 -2.971 12.260 1.00 89.38 82 GLY A CA 1
ATOM 595 C C . GLY A 1 82 ? -15.471 -2.835 13.209 1.00 89.38 82 GLY A C 1
ATOM 596 O O . GLY A 1 82 ? -15.649 -2.858 14.424 1.00 89.38 82 GLY A O 1
ATOM 597 N N . THR A 1 83 ? -14.253 -2.686 12.686 1.00 88.62 83 THR A N 1
ATOM 598 C CA . THR A 1 83 ? -13.029 -2.614 13.494 1.00 88.62 83 THR A CA 1
ATOM 599 C C . THR A 1 83 ? -12.929 -1.271 14.222 1.00 88.62 83 THR A C 1
ATOM 601 O O . THR A 1 83 ? -12.797 -0.211 13.601 1.00 88.62 83 THR A O 1
ATOM 604 N N . GLN A 1 84 ? -12.981 -1.307 15.553 1.00 93.31 84 GLN A N 1
ATOM 605 C CA . GLN A 1 84 ? -12.965 -0.126 16.419 1.00 93.31 84 GLN A CA 1
ATOM 606 C C . GLN A 1 84 ? -11.979 -0.304 17.572 1.00 93.31 84 GLN A C 1
ATOM 608 O O . GLN A 1 84 ? -11.686 -1.425 17.980 1.00 93.31 84 GLN A O 1
ATOM 613 N N . PHE A 1 85 ? -11.503 0.814 18.106 1.00 91.44 85 PHE A N 1
ATOM 614 C CA . PHE A 1 85 ? -10.711 0.881 19.328 1.00 91.44 85 PHE A CA 1
ATOM 615 C C . PHE A 1 85 ? -11.310 1.927 20.272 1.00 91.44 85 PHE A C 1
ATOM 617 O O . PHE A 1 85 ? -12.050 2.811 19.836 1.00 91.44 85 PHE A O 1
ATOM 624 N N . THR A 1 86 ? -11.011 1.811 21.560 1.00 93.06 86 THR A N 1
ATOM 625 C CA . THR A 1 86 ? -11.402 2.799 22.570 1.00 93.06 86 THR A CA 1
ATOM 626 C C . THR A 1 86 ? -10.236 3.754 22.790 1.00 93.06 86 THR A C 1
ATOM 628 O O . THR A 1 86 ? -9.113 3.298 22.998 1.00 93.06 86 THR A O 1
ATOM 631 N N . ASP A 1 87 ? -10.488 5.058 22.710 1.00 90.25 87 ASP A N 1
ATOM 632 C CA . ASP A 1 87 ? -9.478 6.076 23.002 1.00 90.25 87 ASP A CA 1
ATOM 633 C C . ASP A 1 87 ? -9.317 6.323 24.515 1.00 90.25 87 ASP A C 1
ATOM 635 O O . ASP A 1 87 ? -10.050 5.784 25.346 1.00 90.25 87 ASP A O 1
ATOM 639 N N . GLU A 1 88 ? -8.361 7.173 24.884 1.00 90.81 88 GLU A N 1
ATOM 640 C CA . GLU A 1 88 ? -8.098 7.560 26.280 1.00 90.81 88 GLU A CA 1
ATOM 641 C C . GLU A 1 88 ? -9.293 8.261 26.956 1.00 90.81 88 GLU A C 1
ATOM 643 O O . GLU A 1 88 ? -9.368 8.326 28.180 1.00 90.81 88 GLU A O 1
ATOM 648 N N . LYS A 1 89 ? -10.250 8.764 26.167 1.00 92.81 89 LYS A N 1
ATOM 649 C CA . LYS A 1 89 ? -11.487 9.413 26.624 1.00 92.81 89 LYS A CA 1
ATOM 650 C C . LYS A 1 89 ? -12.674 8.440 26.659 1.00 92.81 89 LYS A C 1
ATOM 652 O O . LYS A 1 89 ? -13.816 8.869 26.805 1.00 92.81 89 LYS A O 1
ATOM 657 N N . ALA A 1 90 ? -12.413 7.137 26.540 1.00 89.38 90 ALA A N 1
ATOM 658 C CA . ALA A 1 90 ? -13.407 6.069 26.502 1.00 89.38 90 ALA A CA 1
ATOM 659 C C . ALA A 1 90 ? -14.400 6.143 25.319 1.00 89.38 90 ALA A C 1
ATOM 661 O O . ALA A 1 90 ? -15.455 5.501 25.346 1.00 89.38 90 ALA A O 1
ATOM 662 N N . HIS A 1 91 ? -14.072 6.870 24.248 1.00 91.62 91 HIS A N 1
ATOM 663 C CA . HIS A 1 91 ? -14.875 6.912 23.028 1.00 91.62 91 HIS A CA 1
ATOM 664 C C . HIS A 1 91 ? -14.437 5.834 22.036 1.00 91.62 91 HIS A C 1
ATOM 666 O O . HIS A 1 91 ? -13.249 5.572 21.840 1.00 91.62 91 HIS A O 1
ATOM 672 N N . ARG A 1 92 ? -15.412 5.220 21.355 1.00 90.81 92 ARG A N 1
ATOM 673 C CA . ARG A 1 92 ? -15.141 4.254 20.284 1.00 90.81 92 ARG A CA 1
ATOM 674 C C . ARG A 1 92 ? -14.802 4.978 18.988 1.00 90.81 92 ARG A C 1
ATOM 676 O O . ARG A 1 92 ? -15.655 5.642 18.400 1.00 90.81 92 ARG A O 1
ATOM 683 N N . GLN A 1 93 ? -13.577 4.793 18.513 1.00 90.94 93 GLN A N 1
ATOM 684 C CA . GLN A 1 93 ? -13.091 5.326 17.247 1.00 90.94 93 GLN A CA 1
ATOM 685 C C . GLN A 1 93 ? -12.787 4.203 16.251 1.00 90.94 93 GLN A C 1
ATOM 687 O O . GLN A 1 93 ? -12.536 3.056 16.618 1.00 90.94 93 GLN A O 1
ATOM 692 N N . ARG A 1 94 ? -12.839 4.522 14.954 1.00 90.81 94 ARG A N 1
ATOM 693 C CA . ARG A 1 94 ? -12.532 3.570 13.876 1.00 90.81 94 ARG A CA 1
ATOM 694 C C . ARG A 1 94 ? -11.059 3.651 13.518 1.00 90.81 94 ARG A C 1
ATOM 696 O O . ARG A 1 94 ? -10.518 4.747 13.362 1.00 90.81 94 ARG A O 1
ATOM 703 N N . VAL A 1 95 ? -10.437 2.491 13.343 1.00 90.88 95 VAL A N 1
ATOM 704 C CA . VAL A 1 95 ? -9.019 2.416 12.983 1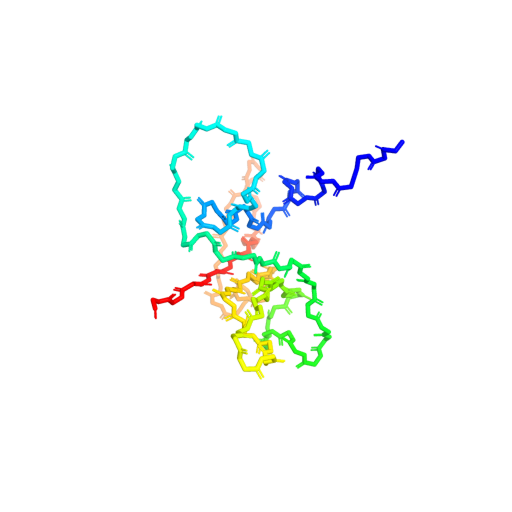.00 90.88 95 VAL A CA 1
ATOM 705 C C . VAL A 1 95 ? -8.780 2.974 11.580 1.00 90.88 95 VAL A C 1
ATOM 707 O O . VAL A 1 95 ? -9.589 2.766 10.668 1.00 90.88 95 VAL A O 1
ATOM 710 N N . TRP A 1 96 ? -7.662 3.677 11.425 1.00 88.56 96 TRP A N 1
ATOM 711 C CA . TRP A 1 96 ? -7.097 4.035 10.129 1.00 88.56 96 TRP A CA 1
ATOM 712 C C . TRP A 1 96 ? -6.211 2.891 9.654 1.00 88.56 96 TRP A C 1
ATOM 714 O O . TRP A 1 96 ? -5.404 2.376 10.426 1.00 88.56 96 TRP A O 1
ATOM 724 N N . GLN A 1 97 ? -6.384 2.471 8.405 1.00 86.38 97 GLN A N 1
ATOM 725 C CA . GLN A 1 97 ? -5.705 1.299 7.868 1.00 86.38 97 GLN A CA 1
ATOM 726 C C . GLN A 1 97 ? -4.870 1.650 6.644 1.00 86.38 97 GLN A C 1
ATOM 728 O O . GLN A 1 97 ? -5.252 2.462 5.797 1.00 86.38 97 GLN A O 1
ATOM 733 N N . THR A 1 98 ? -3.737 0.969 6.538 1.00 88.06 98 THR A N 1
ATOM 734 C CA . THR A 1 98 ? -2.884 0.953 5.357 1.00 88.06 98 THR A CA 1
ATOM 735 C C . THR A 1 98 ? -2.621 -0.484 4.955 1.00 88.06 98 THR A C 1
ATOM 737 O O . THR A 1 98 ? -2.586 -1.384 5.794 1.00 88.06 98 THR A O 1
ATOM 740 N N . SER A 1 99 ? -2.442 -0.710 3.662 1.00 86.19 99 SER A N 1
ATOM 741 C CA . SER A 1 99 ? -2.010 -2.003 3.139 1.00 86.19 99 SER A CA 1
ATOM 742 C C . SER A 1 99 ? -0.977 -1.792 2.059 1.00 86.19 99 SER A C 1
ATOM 744 O O . SER A 1 99 ? -1.048 -0.813 1.316 1.00 86.19 99 SER A O 1
ATOM 746 N N . TRP A 1 100 ? -0.051 -2.725 1.933 1.00 87.81 100 TRP A N 1
ATOM 747 C CA . TRP A 1 100 ? 1.025 -2.630 0.971 1.00 87.81 100 TRP A CA 1
ATOM 748 C C . TRP A 1 100 ? 1.472 -4.004 0.509 1.00 87.81 100 TRP A C 1
ATOM 750 O O . TRP A 1 100 ? 1.300 -4.988 1.227 1.00 87.81 100 TRP A O 1
ATOM 760 N N . ALA A 1 101 ? 2.013 -4.065 -0.703 1.00 82.56 101 ALA A N 1
ATOM 761 C CA . ALA A 1 101 ? 2.455 -5.314 -1.298 1.00 82.56 101 ALA A CA 1
ATOM 762 C C . ALA A 1 101 ? 3.621 -5.102 -2.266 1.00 82.56 101 ALA A C 1
ATOM 764 O O . ALA A 1 101 ? 3.748 -4.061 -2.919 1.00 82.56 101 ALA A O 1
ATOM 765 N N . VAL A 1 102 ? 4.444 -6.141 -2.353 1.00 81.50 102 VAL A N 1
ATOM 766 C CA . VAL A 1 102 ? 5.553 -6.311 -3.289 1.00 81.50 102 VAL A CA 1
ATOM 767 C C . VAL A 1 102 ? 5.597 -7.790 -3.676 1.00 81.50 102 VAL A C 1
ATOM 769 O O . VAL A 1 102 ? 5.355 -8.644 -2.822 1.00 81.50 102 VAL A O 1
ATOM 772 N N . SER A 1 103 ? 5.859 -8.097 -4.944 1.00 74.56 103 SER A N 1
ATOM 773 C CA . SER A 1 103 ? 6.010 -9.475 -5.429 1.00 74.56 103 SER A CA 1
ATOM 774 C C . SER A 1 103 ? 7.462 -9.775 -5.807 1.00 74.56 103 SER A C 1
ATOM 776 O O . SER A 1 103 ? 8.256 -8.852 -5.999 1.00 74.56 103 SER A O 1
ATOM 778 N N . THR A 1 104 ? 7.798 -11.067 -5.872 1.00 70.00 104 THR A N 1
ATOM 779 C CA . THR A 1 104 ? 9.101 -11.590 -6.325 1.00 70.00 104 THR A CA 1
ATOM 780 C C . THR A 1 104 ? 9.205 -11.645 -7.835 1.00 70.00 104 THR A C 1
ATOM 782 O O . THR A 1 104 ? 8.178 -12.016 -8.450 1.00 70.00 104 THR A O 1
#

Nearest PDB structures (foldseek):
  1h4q-assembly1_A  TM=9.734E-01  e=4.719E-07  Thermus thermophilus
  1h4s-assembly1_B  TM=9.752E-01  e=1.584E-06  Thermus thermophilus
  1hc7-assembly1_A  TM=9.868E-01  e=2.570E-06  Thermus thermophilus
  1nj2-assembly1_A-2  TM=9.856E-01  e=1.679E-05  Methanothermobacter thermautotrophicus str. Delta H
  1nj1-assembly1_A  TM=9.955E-01  e=2.273E-05  Methanothermobacter thermautotrophicus

Mean predicted aligned error: 11.15 Å